Protein AF-A0A382QIZ9-F1 (afdb_monomer_lite)

Secondary structure (DSSP, 8-state):
--SPTT-EEEEEEE----SSTTTTP--HHHHHHHHTTTEEEEEEEE-TTS-GGGTTTEEEEEEEE-

Radius of gyration: 12.65 Å; chains: 1; bounding box: 32×20×33 Å

InterPro domains:
  IPR008854 TPMT family [PS51585] (1-65)
  IPR029063 S-adenosyl-L-methionine-dependent methyltransferase superfamily [G3DSA:3.40.50.150] (1-65)
  IPR029063 S-adenosyl-L-methionine-dependent methyltransferase superfamily [SSF53335] (1-65)

Organism: NCBI:txid408172

Foldseek 3Di:
DPDDAQDKDKDKAFQPVDPDDDVHGDDLVNCCVPQVVFWDWPAWDQDCPDDPVRHPGIIITITTGD

pLDDT: mean 96.27, std 3.27, range [74.88, 98.5]

Structure (mmCIF, N/CA/C/O backbone):
data_AF-A0A382QIZ9-F1
#
_entry.id   AF-A0A382QIZ9-F1
#
loop_
_atom_site.group_PDB
_atom_site.id
_atom_site.type_symbol
_atom_site.label_atom_id
_atom_site.label_alt_id
_atom_site.label_comp_id
_atom_site.label_asym_id
_atom_site.label_entity_id
_atom_site.label_seq_id
_atom_site.pdbx_PDB_ins_code
_atom_site.Cartn_x
_atom_site.Cartn_y
_atom_site.Cartn_z
_atom_site.occupancy
_atom_site.B_iso_or_equiv
_atom_site.auth_seq_id
_atom_site.auth_comp_id
_atom_site.auth_asym_id
_atom_site.auth_atom_id
_atom_site.pdbx_PDB_model_num
ATOM 1 N N . ARG A 1 1 ? -9.484 -14.428 9.661 1.00 74.88 1 ARG A N 1
ATOM 2 C CA . ARG A 1 1 ? -9.117 -12.984 9.706 1.00 74.88 1 ARG A CA 1
ATOM 3 C C . ARG A 1 1 ? -8.001 -12.850 10.747 1.00 74.88 1 ARG A C 1
ATOM 5 O O . ARG A 1 1 ? -8.289 -13.110 11.900 1.00 74.88 1 ARG A O 1
ATOM 12 N N . ILE A 1 2 ? -6.752 -12.569 10.350 1.00 92.94 2 ILE A N 1
ATOM 13 C CA . ILE A 1 2 ? -5.567 -12.744 11.230 1.00 92.94 2 ILE A CA 1
ATOM 14 C C . ILE A 1 2 ? -5.334 -11.535 12.162 1.00 92.94 2 ILE A C 1
ATOM 16 O O . ILE A 1 2 ? -4.922 -11.695 13.303 1.00 92.94 2 ILE A O 1
ATOM 20 N N . LEU A 1 3 ? -5.648 -10.320 11.702 1.00 96.25 3 LEU A N 1
ATOM 21 C CA . LEU A 1 3 ? -5.422 -9.080 12.459 1.00 96.25 3 LEU A CA 1
ATOM 22 C C . LEU A 1 3 ? -6.598 -8.734 13.388 1.00 96.25 3 LEU A C 1
ATOM 24 O O . LEU A 1 3 ? -7.757 -8.875 12.985 1.00 96.25 3 LEU A O 1
ATOM 28 N N . LYS A 1 4 ? -6.317 -8.208 14.586 1.00 95.19 4 LYS A N 1
ATOM 29 C CA . LYS A 1 4 ? -7.318 -7.601 15.491 1.00 95.19 4 LYS A CA 1
ATOM 30 C C . LYS A 1 4 ? -7.738 -6.207 14.983 1.00 95.19 4 LYS A C 1
ATOM 32 O O . LYS A 1 4 ? -7.039 -5.641 14.146 1.00 95.19 4 LYS A O 1
ATOM 37 N N . SER A 1 5 ? -8.884 -5.672 15.421 1.00 94.44 5 SER A N 1
ATOM 38 C CA . SER A 1 5 ? -9.244 -4.269 15.113 1.00 94.44 5 SER A CA 1
ATOM 39 C C . SER A 1 5 ? -8.182 -3.325 15.693 1.00 94.44 5 SER A C 1
ATOM 41 O O . SER A 1 5 ? -7.571 -3.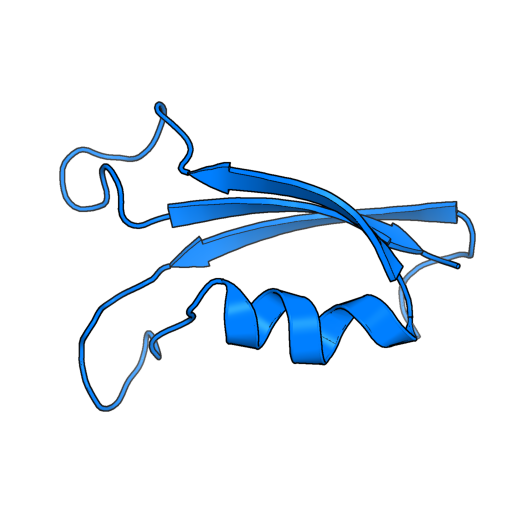642 16.715 1.00 94.44 5 SER A O 1
ATOM 43 N N . GLY A 1 6 ? -7.883 -2.238 14.981 1.00 95.31 6 GLY A N 1
ATOM 44 C CA . GLY A 1 6 ? -6.828 -1.285 15.327 1.00 95.31 6 GLY A CA 1
ATOM 45 C C . GLY A 1 6 ? -5.393 -1.765 15.079 1.00 95.31 6 GLY A C 1
ATOM 46 O 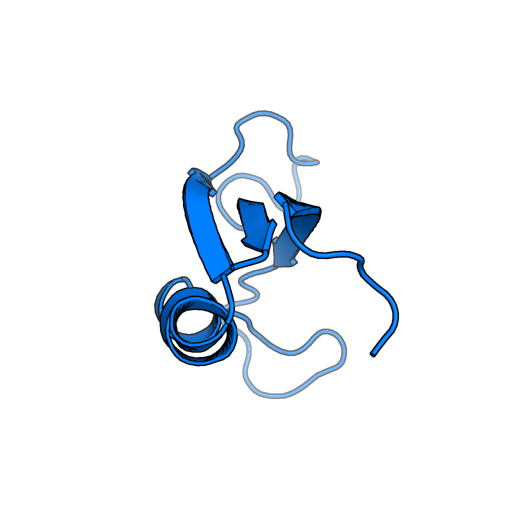O . GLY A 1 6 ? -4.474 -0.960 15.198 1.00 95.31 6 GLY A O 1
ATOM 47 N N . ALA A 1 7 ? -5.177 -3.036 14.719 1.00 97.81 7 ALA A N 1
ATOM 48 C CA . ALA A 1 7 ? -3.841 -3.551 14.428 1.00 97.81 7 ALA A CA 1
ATOM 49 C C . ALA A 1 7 ? -3.253 -2.929 13.153 1.00 97.81 7 ALA A C 1
ATOM 51 O O . ALA A 1 7 ? -3.985 -2.611 12.208 1.00 97.81 7 ALA A O 1
ATOM 52 N N . LEU A 1 8 ? -1.923 -2.828 13.124 1.00 98.06 8 LEU A N 1
ATOM 53 C CA . LEU A 1 8 ? -1.176 -2.357 11.967 1.00 98.06 8 LEU A CA 1
ATOM 54 C C . LEU A 1 8 ? -0.824 -3.512 11.026 1.00 98.06 8 LEU A C 1
ATOM 56 O O . LEU A 1 8 ? -0.399 -4.584 11.459 1.00 98.06 8 LEU A O 1
ATOM 60 N N . LEU A 1 9 ? -0.978 -3.266 9.730 1.00 98.19 9 LEU A N 1
ATOM 61 C CA . LEU A 1 9 ? -0.337 -4.022 8.663 1.00 98.19 9 LEU A CA 1
ATOM 62 C C . LEU A 1 9 ? 0.686 -3.089 8.016 1.00 98.19 9 LEU A C 1
ATOM 64 O O . LEU A 1 9 ? 0.334 -1.991 7.595 1.00 98.19 9 LEU A O 1
ATOM 68 N N . VAL A 1 10 ? 1.941 -3.522 7.942 1.00 98.12 10 VAL A N 1
ATOM 69 C CA . VAL A 1 10 ? 3.014 -2.778 7.275 1.00 98.12 10 VAL A CA 1
ATOM 70 C C . VAL A 1 10 ? 3.456 -3.594 6.072 1.00 98.12 10 VAL A C 1
ATOM 72 O O . VAL A 1 10 ? 3.788 -4.771 6.215 1.00 98.12 10 VAL A O 1
ATOM 75 N N . GLY A 1 11 ? 3.400 -2.993 4.887 1.00 97.69 11 GLY A N 1
ATOM 76 C CA . GLY A 1 11 ? 3.716 -3.659 3.628 1.00 97.69 11 GLY A CA 1
ATOM 77 C C . GLY A 1 11 ? 4.700 -2.849 2.796 1.00 97.69 11 GLY A C 1
ATOM 78 O O . GLY A 1 11 ? 4.601 -1.624 2.732 1.00 97.69 11 GLY A O 1
ATOM 79 N N . LEU A 1 12 ? 5.627 -3.549 2.144 1.00 98.00 12 LEU A N 1
ATOM 80 C CA . LEU A 1 12 ? 6.506 -2.995 1.122 1.00 98.00 12 LEU A CA 1
ATOM 81 C C . LEU A 1 12 ? 6.143 -3.647 -0.215 1.00 98.00 12 LEU A C 1
ATOM 83 O O . LEU A 1 12 ? 6.380 -4.839 -0.413 1.00 98.00 12 LEU A O 1
ATOM 87 N N . PHE A 1 13 ? 5.513 -2.883 -1.103 1.00 97.75 13 PHE A N 1
ATOM 88 C CA . PHE A 1 13 ? 4.983 -3.382 -2.375 1.00 97.75 13 PHE A CA 1
ATOM 89 C C . PHE A 1 13 ? 5.888 -2.978 -3.529 1.00 97.75 13 PHE A C 1
ATOM 91 O O . PHE A 1 13 ? 6.337 -1.837 -3.576 1.00 97.75 13 PHE A O 1
ATOM 98 N N . TYR A 1 14 ? 6.131 -3.887 -4.474 1.00 97.12 14 TYR A N 1
ATOM 99 C CA . TYR A 1 14 ? 7.065 -3.658 -5.574 1.00 97.12 14 TYR A CA 1
ATOM 100 C C . TYR A 1 14 ? 6.338 -3.369 -6.894 1.00 97.12 14 TYR A C 1
ATOM 102 O O . TYR A 1 14 ? 5.654 -4.224 -7.456 1.00 97.12 14 TYR A O 1
ATOM 110 N N . GLU A 1 15 ? 6.527 -2.159 -7.411 1.00 97.25 15 GLU A N 1
ATOM 111 C CA . GLU A 1 15 ? 6.051 -1.731 -8.724 1.00 97.25 15 GLU A CA 1
ATOM 112 C C . GLU A 1 15 ? 7.088 -2.119 -9.787 1.00 97.25 15 GLU A C 1
ATOM 114 O O . GLU A 1 15 ? 8.121 -1.473 -9.997 1.00 97.25 15 GLU A O 1
ATOM 119 N N . THR A 1 16 ? 6.855 -3.271 -10.410 1.00 95.44 16 THR A N 1
ATOM 120 C CA . THR A 1 16 ? 7.771 -3.871 -11.377 1.00 95.44 16 THR A CA 1
ATOM 121 C C . THR A 1 16 ? 7.650 -3.258 -12.770 1.00 95.44 16 THR A C 1
ATOM 123 O O . THR A 1 16 ? 8.549 -3.478 -13.578 1.00 95.44 16 THR A O 1
ATOM 126 N N . ASP A 1 17 ? 6.567 -2.547 -13.090 1.00 93.94 17 ASP A N 1
ATOM 127 C CA . ASP A 1 17 ? 6.231 -2.073 -14.447 1.00 93.94 17 ASP A CA 1
ATOM 128 C C . ASP A 1 17 ? 6.297 -3.166 -15.535 1.00 93.94 17 ASP A C 1
ATOM 130 O O . ASP A 1 17 ? 6.297 -2.889 -16.734 1.00 93.94 17 ASP A O 1
ATOM 134 N N . LYS A 1 18 ? 6.345 -4.438 -15.127 1.00 93.81 18 LYS A N 1
ATOM 135 C CA . LYS A 1 18 ? 6.446 -5.604 -16.001 1.00 93.81 18 LYS A CA 1
ATOM 136 C C . LYS A 1 18 ? 5.112 -6.330 -16.014 1.00 93.81 18 LYS A C 1
ATOM 138 O O . LYS A 1 18 ? 4.458 -6.490 -14.985 1.00 93.81 18 LYS A O 1
ATOM 143 N N . LYS A 1 19 ? 4.722 -6.809 -17.193 1.00 93.31 19 LYS A N 1
ATOM 144 C CA . LYS A 1 19 ? 3.568 -7.698 -17.346 1.00 93.31 19 LYS A CA 1
ATOM 145 C C . LYS A 1 19 ? 3.972 -9.124 -16.948 1.00 93.31 19 LYS A C 1
ATOM 147 O O . LYS A 1 19 ? 5.053 -9.573 -17.317 1.00 93.31 19 LYS A O 1
ATOM 152 N N . GLY A 1 20 ? 3.099 -9.834 -16.234 1.00 92.12 20 GLY A N 1
ATOM 153 C CA . GLY A 1 20 ? 3.364 -11.189 -15.732 1.00 92.12 20 GLY A CA 1
ATOM 154 C C . GLY A 1 20 ? 3.957 -11.210 -14.320 1.00 92.12 20 GLY A C 1
ATOM 155 O O . GLY A 1 20 ? 3.895 -10.218 -13.598 1.00 92.12 20 GLY A O 1
ATOM 156 N N . GLY A 1 21 ? 4.491 -12.360 -13.916 1.00 92.50 21 GLY A N 1
ATOM 157 C CA . GLY A 1 21 ? 5.094 -12.588 -12.602 1.00 92.50 21 GLY A CA 1
ATOM 158 C C . GLY A 1 21 ? 5.557 -14.044 -12.444 1.00 92.50 21 GLY A C 1
ATOM 159 O O . GLY A 1 21 ? 5.405 -14.822 -13.388 1.00 92.50 21 GLY A O 1
ATOM 160 N N . PRO A 1 22 ? 6.088 -14.432 -11.268 1.00 90.56 22 PRO A N 1
ATOM 161 C CA . PRO A 1 22 ? 6.368 -13.584 -10.102 1.00 90.56 22 PRO A CA 1
ATOM 162 C C . PRO A 1 22 ? 7.726 -12.835 -10.179 1.00 90.56 22 PRO A C 1
ATOM 164 O O . PRO A 1 22 ? 8.648 -13.322 -10.833 1.00 90.56 22 PRO A O 1
ATOM 167 N N . PRO A 1 23 ? 7.888 -11.686 -9.479 1.00 93.12 23 PRO A N 1
ATOM 168 C CA . PRO A 1 23 ? 6.847 -10.944 -8.763 1.00 93.12 23 PRO A CA 1
ATOM 169 C C . PRO A 1 23 ? 5.899 -10.222 -9.732 1.00 93.12 23 PRO A C 1
ATOM 171 O O . PRO A 1 23 ? 6.328 -9.690 -10.755 1.00 93.12 23 PRO A O 1
ATOM 174 N N . PHE A 1 24 ? 4.608 -10.211 -9.400 1.00 95.94 24 PHE A N 1
ATOM 175 C CA . PHE A 1 24 ? 3.604 -9.453 -10.148 1.00 95.94 24 PHE A CA 1
ATOM 176 C C . PHE A 1 24 ? 3.722 -7.959 -9.847 1.00 95.94 24 PHE A C 1
ATOM 178 O O . PHE A 1 24 ? 4.111 -7.573 -8.745 1.00 95.94 24 PHE A O 1
ATOM 185 N N . ASN A 1 25 ? 3.386 -7.121 -10.828 1.00 97.06 25 ASN A N 1
ATOM 186 C CA . ASN A 1 25 ? 3.368 -5.675 -10.644 1.00 97.06 25 ASN A CA 1
ATOM 187 C C . ASN A 1 25 ? 2.336 -5.252 -9.589 1.00 97.06 25 ASN A C 1
ATOM 189 O O . ASN A 1 25 ? 1.229 -5.785 -9.562 1.00 97.06 25 ASN A O 1
ATOM 193 N N . THR A 1 26 ? 2.678 -4.266 -8.760 1.00 97.56 26 THR A N 1
ATOM 194 C CA . THR A 1 26 ? 1.741 -3.626 -7.829 1.00 97.56 26 THR A CA 1
ATOM 195 C C . THR A 1 26 ? 1.877 -2.111 -7.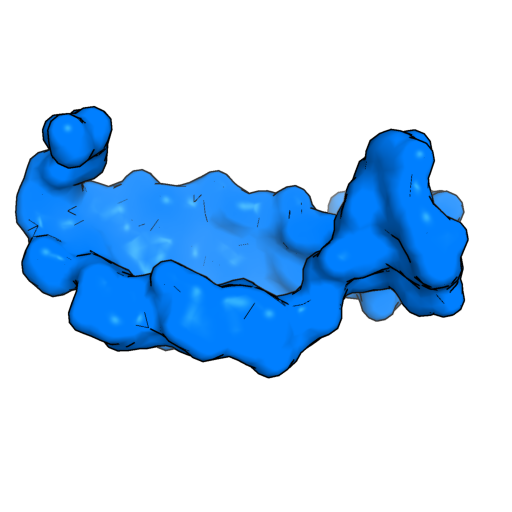910 1.00 97.56 26 THR A C 1
ATOM 197 O O . THR A 1 26 ? 2.889 -1.545 -7.492 1.00 97.56 26 THR A O 1
ATOM 200 N N . ARG A 1 27 ? 0.851 -1.454 -8.450 1.00 97.44 27 ARG A N 1
ATOM 201 C CA . ARG A 1 27 ? 0.734 0.006 -8.509 1.00 97.44 27 ARG A CA 1
ATOM 202 C C . ARG A 1 27 ? 0.143 0.552 -7.219 1.00 97.44 27 ARG A C 1
ATOM 204 O O . ARG A 1 27 ? -0.525 -0.157 -6.467 1.00 97.44 27 ARG A O 1
ATOM 211 N N . LYS A 1 28 ? 0.306 1.858 -7.006 1.00 98.00 28 LYS A N 1
ATOM 212 C CA . LYS A 1 28 ? -0.350 2.578 -5.902 1.00 98.00 28 LYS A CA 1
ATOM 213 C C . LYS A 1 28 ? -1.872 2.370 -5.892 1.00 98.00 28 LYS A C 1
ATOM 215 O O . LYS A 1 28 ? -2.436 2.106 -4.836 1.00 98.00 28 LYS A O 1
ATOM 220 N N . SER A 1 29 ? -2.505 2.430 -7.066 1.00 98.06 29 SER A N 1
ATOM 221 C CA . SER A 1 29 ? -3.950 2.228 -7.231 1.00 98.06 29 SER A CA 1
ATOM 222 C C . SER A 1 29 ? -4.401 0.842 -6.784 1.00 98.06 29 SER A C 1
ATOM 224 O O . SER A 1 29 ? -5.424 0.723 -6.121 1.00 98.06 29 SER A O 1
ATOM 226 N N . ASP A 1 30 ? -3.610 -0.194 -7.081 1.00 98.06 30 ASP A N 1
ATOM 227 C CA . ASP A 1 30 ? -3.932 -1.570 -6.697 1.00 98.06 30 ASP A CA 1
ATOM 228 C C . ASP A 1 30 ? -3.975 -1.685 -5.166 1.00 98.06 30 ASP A C 1
ATOM 230 O O . ASP A 1 30 ? -4.881 -2.292 -4.596 1.00 98.06 30 ASP A O 1
ATOM 234 N N . ILE A 1 31 ? -3.022 -1.040 -4.485 1.00 98.38 31 ILE A N 1
ATOM 235 C CA . ILE A 1 31 ? -2.953 -0.996 -3.021 1.00 98.38 31 ILE A CA 1
ATOM 236 C C . ILE A 1 31 ? -4.171 -0.258 -2.447 1.00 98.38 31 ILE A C 1
ATOM 238 O O . ILE A 1 31 ? -4.817 -0.744 -1.517 1.00 98.38 31 ILE A O 1
ATOM 242 N N . GLU A 1 32 ? -4.507 0.908 -2.994 1.00 98.50 32 GLU A N 1
ATOM 243 C CA . GLU A 1 32 ? -5.653 1.699 -2.537 1.00 98.50 32 GLU A CA 1
ATOM 244 C C . GLU A 1 32 ? -6.971 0.932 -2.717 1.00 98.50 32 GLU A C 1
ATOM 246 O O . GLU A 1 32 ? -7.744 0.808 -1.764 1.00 98.50 32 GLU A O 1
ATOM 251 N N . GLU A 1 33 ? -7.197 0.348 -3.894 1.00 98.38 33 GLU A N 1
ATOM 252 C CA . GLU A 1 33 ? -8.403 -0.415 -4.226 1.00 98.38 33 GLU A CA 1
ATOM 253 C C . GLU A 1 33 ? -8.601 -1.615 -3.288 1.00 98.38 33 GLU A C 1
ATOM 255 O O . GLU A 1 33 ? -9.678 -1.801 -2.717 1.00 98.38 33 GLU A O 1
ATOM 260 N N . HIS A 1 34 ? -7.550 -2.406 -3.062 1.00 98.00 34 HIS A N 1
ATOM 261 C CA . HIS A 1 34 ? -7.681 -3.676 -2.347 1.00 98.00 34 HIS A CA 1
ATOM 262 C C . HIS A 1 34 ? -7.702 -3.520 -0.818 1.00 98.00 34 HIS A C 1
ATOM 264 O O . HIS A 1 34 ? -8.274 -4.368 -0.120 1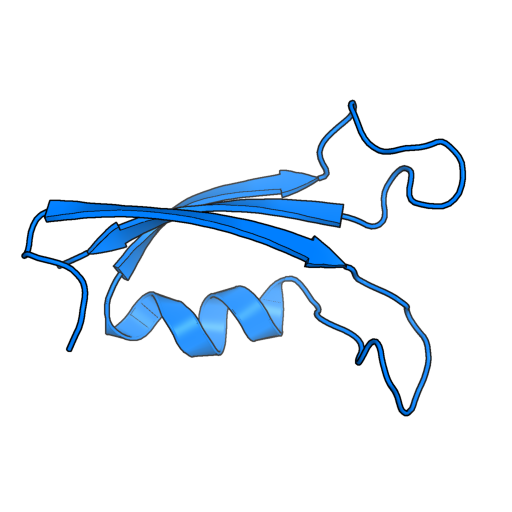.00 98.00 34 HIS A O 1
ATOM 270 N N . PHE A 1 35 ? -7.104 -2.455 -0.266 1.00 97.75 35 PHE A N 1
ATOM 271 C CA . PHE A 1 35 ? -6.983 -2.278 1.189 1.00 97.75 35 PHE A CA 1
ATOM 272 C C . PHE A 1 35 ? -7.948 -1.242 1.785 1.00 97.75 35 PHE A C 1
ATOM 274 O O . PHE A 1 35 ? -8.392 -1.428 2.926 1.00 97.75 35 PHE A O 1
ATOM 281 N N . SER A 1 36 ? -8.339 -0.196 1.047 1.00 97.62 36 SER A N 1
ATOM 282 C CA . SER A 1 36 ? -9.124 0.936 1.586 1.00 97.62 36 SER A CA 1
ATOM 283 C C . SER A 1 36 ? -10.482 0.545 2.182 1.00 97.62 36 SER A C 1
ATOM 285 O O . SER A 1 36 ? -10.954 1.168 3.139 1.00 97.62 36 SER A O 1
ATOM 287 N N . ALA A 1 37 ? -11.106 -0.530 1.690 1.00 97.38 37 ALA A N 1
ATOM 288 C CA . ALA A 1 37 ? -12.374 -1.015 2.228 1.00 97.38 37 ALA A CA 1
ATOM 289 C C . ALA A 1 37 ? -12.255 -1.419 3.711 1.00 97.38 37 ALA A C 1
ATOM 291 O O . ALA A 1 37 ? -13.120 -1.095 4.528 1.00 97.38 37 ALA A O 1
ATOM 292 N N . ARG A 1 38 ? -11.156 -2.084 4.089 1.00 96.94 38 ARG A N 1
ATOM 293 C CA . ARG A 1 38 ? -10.980 -2.719 5.412 1.00 96.94 38 ARG A CA 1
ATOM 294 C C . ARG A 1 38 ? -9.975 -2.013 6.319 1.00 96.94 38 ARG A C 1
ATOM 296 O O . ARG A 1 38 ? -9.940 -2.312 7.514 1.00 96.94 38 ARG A O 1
ATOM 303 N N . PHE A 1 39 ? -9.181 -1.101 5.774 1.00 98.12 39 PHE A N 1
ATOM 304 C CA . PHE A 1 39 ? -8.122 -0.404 6.490 1.00 98.12 39 PHE A CA 1
ATOM 305 C C . PHE A 1 39 ? -8.190 1.103 6.242 1.00 98.12 39 PHE A C 1
ATOM 307 O O . PHE A 1 39 ? -8.627 1.545 5.182 1.00 98.12 39 PHE A O 1
ATOM 314 N N . ALA A 1 40 ? -7.760 1.888 7.225 1.00 98.25 40 ALA A N 1
ATOM 315 C CA . ALA A 1 40 ? -7.300 3.250 6.997 1.00 98.25 40 ALA A CA 1
ATOM 316 C C . ALA A 1 40 ? -5.842 3.181 6.520 1.00 98.25 40 ALA A C 1
ATOM 318 O O . ALA A 1 40 ? -5.023 2.514 7.152 1.00 98.25 40 ALA A O 1
ATOM 319 N N . ILE A 1 41 ? -5.532 3.817 5.392 1.00 98.44 41 ILE A N 1
ATOM 320 C CA . ILE A 1 41 ? -4.170 3.883 4.852 1.00 98.44 41 ILE A CA 1
ATOM 321 C C . ILE A 1 41 ? -3.511 5.126 5.457 1.00 98.44 41 ILE A C 1
ATOM 323 O O . ILE A 1 41 ? -3.833 6.240 5.059 1.00 98.44 41 ILE A O 1
ATOM 327 N N . GLU A 1 42 ? -2.653 4.943 6.460 1.00 98.31 42 GLU A N 1
ATOM 328 C CA . GLU A 1 42 ? -2.003 6.050 7.181 1.00 98.31 42 GLU A CA 1
ATOM 329 C C . GLU A 1 42 ? -0.762 6.556 6.435 1.00 98.31 42 GLU A C 1
ATOM 331 O O . GLU A 1 42 ? -0.490 7.754 6.415 1.00 98.31 42 GLU A O 1
ATOM 336 N N . VAL A 1 43 ? -0.030 5.651 5.779 1.00 98.25 43 VAL A N 1
ATOM 337 C CA . VAL A 1 43 ? 1.121 5.973 4.924 1.00 98.25 43 VAL A CA 1
ATOM 338 C C . VAL A 1 43 ? 0.997 5.192 3.624 1.00 98.25 43 VAL A C 1
ATOM 340 O O . VAL A 1 43 ? 0.659 4.010 3.654 1.00 98.25 43 VAL A O 1
ATOM 343 N N . LEU A 1 44 ? 1.288 5.845 2.497 1.00 98.44 44 LEU A N 1
ATOM 344 C CA . LEU A 1 44 ? 1.481 5.213 1.192 1.00 98.44 44 LEU A CA 1
ATOM 345 C C . LEU A 1 44 ? 2.375 6.102 0.320 1.00 98.44 44 LEU A C 1
ATOM 347 O O . LEU A 1 44 ? 1.904 7.026 -0.346 1.00 98.44 44 LEU A O 1
ATOM 351 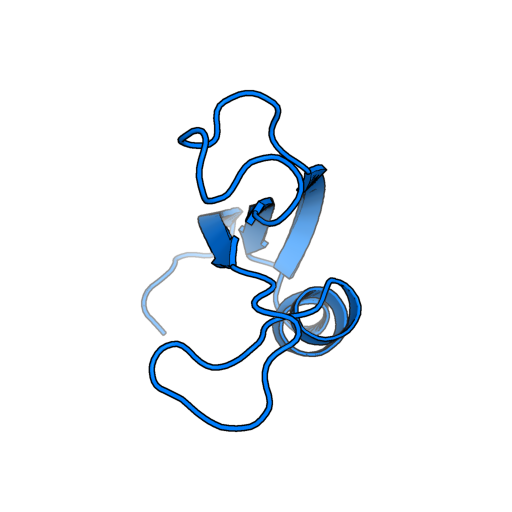N N . SER A 1 45 ? 3.675 5.835 0.340 1.00 98.06 45 SER A N 1
ATOM 352 C CA . SER A 1 45 ? 4.676 6.642 -0.364 1.00 98.06 45 SER A CA 1
ATOM 353 C C . SER A 1 45 ? 5.838 5.787 -0.859 1.00 98.06 45 SER A C 1
ATOM 355 O O . SER A 1 45 ? 6.027 4.648 -0.426 1.00 98.06 45 SER A O 1
ATOM 357 N N . LYS A 1 46 ? 6.622 6.323 -1.799 1.00 97.31 46 LYS A N 1
ATOM 358 C CA . LYS A 1 46 ? 7.895 5.702 -2.171 1.00 97.31 46 LYS A CA 1
ATOM 359 C C . LYS A 1 46 ? 8.872 5.823 -1.003 1.00 97.31 46 LYS A C 1
ATOM 361 O O . LYS A 1 46 ? 8.966 6.885 -0.389 1.00 97.31 46 LYS A O 1
ATOM 366 N N . THR A 1 47 ? 9.603 4.751 -0.714 1.00 94.69 47 THR A N 1
ATOM 367 C CA . THR A 1 47 ? 10.650 4.775 0.316 1.00 94.69 47 THR A CA 1
ATOM 368 C C . THR A 1 47 ? 12.006 5.162 -0.289 1.00 94.69 47 THR A C 1
ATOM 370 O O . THR A 1 47 ? 12.354 4.667 -1.363 1.00 94.69 47 THR A O 1
ATOM 373 N N . PRO A 1 48 ? 12.799 6.026 0.371 1.00 93.69 48 PRO A N 1
ATOM 374 C CA . PRO A 1 48 ? 14.160 6.332 -0.067 1.00 93.69 48 PRO A CA 1
ATOM 375 C C . PRO A 1 48 ? 15.167 5.231 0.305 1.00 93.69 48 PRO A C 1
ATOM 377 O O . PRO A 1 48 ? 16.303 5.277 -0.157 1.00 93.69 48 PRO A O 1
ATOM 380 N N . HIS A 1 49 ? 14.769 4.256 1.130 1.00 95.44 49 HIS A N 1
ATOM 381 C CA . HIS A 1 49 ? 15.644 3.216 1.688 1.00 95.44 49 HIS A CA 1
ATOM 382 C C . HIS A 1 49 ? 15.563 1.875 0.943 1.00 95.44 49 HIS A C 1
ATOM 384 O O . HIS A 1 49 ? 15.816 0.822 1.527 1.00 95.44 49 HIS A O 1
ATOM 390 N N . SER A 1 50 ? 15.165 1.892 -0.327 1.00 96.19 50 SER A N 1
ATOM 391 C CA . SER A 1 50 ? 15.176 0.693 -1.161 1.00 96.19 50 SER A CA 1
ATOM 392 C C . SER A 1 50 ? 16.608 0.277 -1.507 1.00 96.19 50 SER A C 1
ATOM 394 O O . SER A 1 50 ? 17.538 1.081 -1.515 1.00 96.19 50 SER A O 1
ATOM 396 N N . ALA A 1 51 ? 16.791 -1.005 -1.829 1.00 95.25 51 ALA A N 1
ATOM 397 C CA . ALA A 1 51 ? 18.015 -1.440 -2.494 1.00 95.25 51 ALA A CA 1
ATOM 398 C C . ALA A 1 51 ? 18.125 -0.755 -3.867 1.00 95.25 51 ALA A C 1
ATOM 400 O O . ALA A 1 51 ? 17.108 -0.529 -4.522 1.00 95.25 51 ALA A O 1
ATOM 401 N N . GLU A 1 52 ? 19.347 -0.502 -4.336 1.00 95.19 52 GLU A N 1
ATOM 402 C CA . GLU A 1 52 ? 19.624 0.266 -5.561 1.00 95.19 52 GLU A CA 1
ATOM 403 C C . GLU A 1 52 ? 18.785 -0.186 -6.774 1.00 95.19 52 GLU A C 1
ATOM 405 O O . GLU A 1 52 ? 18.147 0.626 -7.439 1.00 95.19 52 GLU A O 1
ATOM 410 N N . GLN A 1 53 ? 18.664 -1.499 -7.000 1.00 94.31 53 GLN A N 1
ATOM 411 C CA . GLN A 1 53 ? 17.894 -2.076 -8.117 1.00 94.31 53 GLN A CA 1
ATOM 412 C C . GLN A 1 53 ? 16.369 -1.842 -8.036 1.00 94.31 53 GLN A C 1
ATOM 414 O O . GLN A 1 53 ? 15.637 -2.076 -9.006 1.00 94.31 53 GLN A O 1
ATOM 419 N N . ARG A 1 54 ? 15.866 -1.428 -6.869 1.00 95.50 54 ARG A N 1
ATOM 420 C CA . ARG A 1 54 ? 14.446 -1.189 -6.574 1.00 95.50 54 ARG A CA 1
ATOM 421 C C . ARG A 1 54 ? 14.157 0.254 -6.161 1.00 95.50 54 ARG A C 1
ATOM 423 O O . ARG A 1 54 ? 13.012 0.568 -5.833 1.00 95.50 54 ARG A O 1
ATOM 430 N N . GLN A 1 55 ? 15.160 1.130 -6.203 1.00 95.25 55 GLN A N 1
ATOM 431 C CA . GLN A 1 55 ? 15.017 2.534 -5.840 1.00 95.25 55 GLN A CA 1
ATOM 432 C C . GLN A 1 55 ? 13.887 3.191 -6.640 1.00 95.25 55 GLN A C 1
ATOM 434 O O . GLN A 1 55 ? 13.784 3.021 -7.854 1.00 95.25 55 GLN A O 1
ATOM 439 N N . GLY A 1 56 ? 12.993 3.901 -5.947 1.00 96.19 56 GLY A N 1
ATOM 440 C CA . GLY A 1 56 ? 11.835 4.556 -6.566 1.00 96.19 56 GLY A CA 1
ATOM 441 C C . GLY A 1 56 ? 10.718 3.608 -7.019 1.00 96.19 56 GLY A C 1
ATOM 442 O O . GLY A 1 56 ? 9.722 4.062 -7.578 1.00 96.19 56 GLY A O 1
ATOM 443 N N . ARG A 1 57 ? 10.828 2.300 -6.762 1.00 96.69 57 ARG A N 1
ATOM 444 C CA . ARG A 1 57 ? 9.866 1.289 -7.233 1.00 96.69 57 ARG A CA 1
ATOM 445 C C . ARG A 1 57 ? 9.105 0.604 -6.111 1.00 96.69 57 ARG A C 1
ATOM 447 O O . ARG A 1 5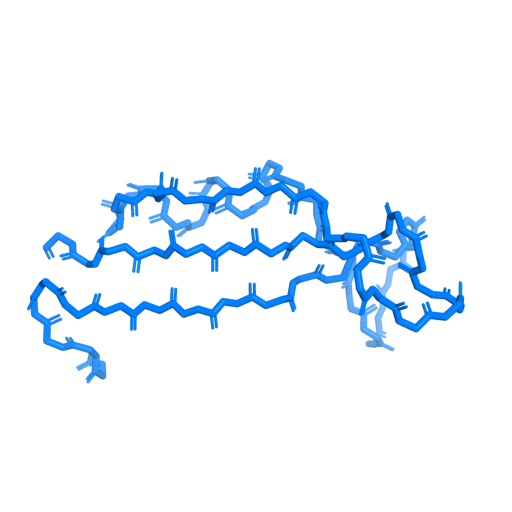7 ? 8.115 -0.060 -6.387 1.00 96.69 57 ARG A O 1
ATOM 454 N N . GLU A 1 58 ? 9.497 0.805 -4.861 1.00 98.06 58 GLU A N 1
ATOM 455 C CA . GLU A 1 58 ? 8.795 0.224 -3.720 1.00 98.06 58 GLU A CA 1
ATOM 456 C C . GLU A 1 58 ? 7.900 1.250 -3.020 1.00 98.06 58 GLU A C 1
ATOM 458 O O . GLU A 1 58 ? 8.314 2.376 -2.736 1.00 98.06 58 GLU A O 1
ATOM 463 N N . TRP A 1 59 ? 6.661 0.848 -2.750 1.00 98.25 59 TRP A N 1
ATOM 464 C CA . TRP A 1 59 ? 5.689 1.596 -1.960 1.00 98.25 59 TRP A CA 1
ATOM 465 C C . TRP A 1 59 ? 5.703 1.077 -0.526 1.00 98.25 59 TRP A C 1
ATOM 467 O O . TRP A 1 59 ? 5.336 -0.076 -0.285 1.00 98.25 59 TRP A O 1
ATOM 477 N N . LEU A 1 60 ? 6.103 1.921 0.423 1.00 98.44 60 LEU A N 1
ATOM 478 C CA . LEU A 1 60 ? 5.907 1.651 1.841 1.00 98.44 60 LEU A CA 1
ATOM 479 C C . LEU A 1 60 ? 4.487 2.064 2.213 1.00 98.44 60 LEU A C 1
ATOM 481 O O . LEU A 1 60 ? 4.104 3.223 2.027 1.00 98.44 60 LEU A O 1
ATOM 485 N N . ALA A 1 61 ? 3.728 1.120 2.758 1.00 98.50 61 ALA A N 1
ATOM 486 C CA . ALA A 1 61 ? 2.386 1.373 3.238 1.00 98.50 61 ALA A CA 1
ATOM 487 C C . ALA A 1 61 ? 2.209 0.942 4.694 1.00 98.50 61 ALA A C 1
ATOM 489 O O . ALA A 1 61 ? 2.625 -0.150 5.093 1.00 98.50 61 ALA A O 1
ATOM 490 N N . ILE A 1 62 ? 1.552 1.801 5.468 1.00 98.50 62 ILE A N 1
ATOM 491 C CA . ILE A 1 62 ? 1.125 1.523 6.840 1.00 98.50 62 ILE A CA 1
ATOM 492 C C . ILE A 1 62 ? -0.395 1.595 6.858 1.00 98.50 62 ILE A C 1
ATOM 494 O O . ILE A 1 62 ? -0.988 2.634 6.564 1.00 98.50 62 ILE A O 1
ATOM 498 N N . PHE A 1 63 ? -1.023 0.473 7.190 1.00 98.44 63 PHE A N 1
ATOM 499 C CA . PHE A 1 63 ? -2.468 0.329 7.248 1.00 98.44 63 PHE A CA 1
ATOM 500 C C . PHE A 1 63 ? -2.912 0.094 8.683 1.00 98.44 63 PHE A C 1
ATOM 502 O O . PHE A 1 63 ? -2.408 -0.814 9.343 1.00 98.44 63 PHE A O 1
ATOM 509 N N . LYS A 1 64 ? -3.938 0.811 9.128 1.00 98.38 64 LYS A N 1
ATOM 510 C CA . LYS A 1 64 ? -4.622 0.544 10.392 1.00 98.38 64 LYS A CA 1
ATOM 511 C C . LYS A 1 64 ? -5.953 -0.135 10.137 1.00 98.38 64 LYS A C 1
ATOM 513 O O . LYS A 1 64 ? -6.795 0.366 9.391 1.00 98.38 64 LYS A O 1
ATOM 518 N N . LYS A 1 65 ? -6.152 -1.309 10.729 1.00 97.69 65 LYS A N 1
ATOM 519 C CA . LYS A 1 65 ? -7.392 -2.061 10.546 1.00 97.69 65 LYS A CA 1
ATOM 520 C C . LYS A 1 65 ? -8.569 -1.345 11.214 1.00 97.69 65 LYS A C 1
ATOM 522 O O . LYS A 1 65 ? -8.487 -1.043 12.403 1.00 97.69 65 LYS A O 1
ATOM 527 N N . LYS A 1 66 ? -9.653 -1.148 10.454 1.00 95.25 66 LYS A N 1
ATOM 528 C CA . LYS A 1 66 ? -10.951 -0.693 10.975 1.00 95.25 66 LYS A CA 1
ATOM 529 C C . LYS A 1 66 ? -11.539 -1.771 11.896 1.00 95.25 66 LYS A C 1
ATOM 531 O O . LYS A 1 66 ? -11.516 -2.967 11.505 1.00 95.25 66 LYS A O 1
#

Sequence (66 aa):
RILKSGALLVGLFYETDKKGGPPFNTRKSDIEEHFSARFAIEVLSKTPHSAEQRQGREWLAIFKKK